Protein AF-A0A938UWG5-F1 (afdb_monomer_lite)

Radius of gyration: 20.09 Å; chains: 1; bounding box: 61×30×37 Å

Structure (mmCIF, N/CA/C/O backbone):
data_AF-A0A938UWG5-F1
#
_entry.id   AF-A0A938UWG5-F1
#
loop_
_atom_site.group_PDB
_atom_site.id
_atom_site.type_symbol
_atom_site.label_atom_id
_atom_site.label_alt_id
_atom_site.label_comp_id
_atom_site.label_asym_id
_atom_site.label_entity_id
_atom_site.label_seq_id
_atom_site.pdbx_PDB_ins_code
_atom_site.Cartn_x
_atom_site.Cartn_y
_atom_site.Cartn_z
_atom_site.occupancy
_atom_site.B_iso_or_equiv
_atom_site.auth_seq_id
_atom_site.auth_comp_id
_atom_site.auth_asym_id
_atom_site.auth_atom_id
_atom_site.pdbx_PDB_model_num
ATOM 1 N N . MET A 1 1 ? -47.293 -21.625 7.438 1.00 42.38 1 MET A N 1
ATOM 2 C CA . MET A 1 1 ? -46.840 -20.369 8.076 1.00 42.38 1 MET A CA 1
ATOM 3 C C . MET A 1 1 ? -45.328 -20.437 8.201 1.00 42.38 1 MET A C 1
ATOM 5 O O . MET A 1 1 ? -44.842 -21.394 8.787 1.00 42.38 1 MET A O 1
ATOM 9 N N . ALA A 1 2 ? -44.587 -19.516 7.584 1.00 54.34 2 ALA A N 1
ATOM 10 C CA . ALA A 1 2 ? -43.132 -19.482 7.714 1.00 54.34 2 ALA A CA 1
ATOM 11 C C . ALA A 1 2 ? -42.767 -18.806 9.043 1.00 54.34 2 ALA A C 1
ATOM 13 O O . ALA A 1 2 ? -43.203 -17.686 9.301 1.00 54.34 2 ALA A O 1
ATOM 14 N N . ILE A 1 3 ? -42.012 -19.506 9.890 1.00 61.62 3 ILE A N 1
ATOM 15 C CA . ILE A 1 3 ? -41.499 -18.968 11.152 1.00 61.62 3 ILE A CA 1
ATOM 16 C C . ILE A 1 3 ? -40.504 -17.860 10.802 1.00 61.62 3 ILE A C 1
ATOM 18 O O . ILE A 1 3 ? -39.546 -18.086 10.062 1.00 61.62 3 ILE A O 1
ATOM 22 N N . TYR A 1 4 ? -40.754 -16.651 11.301 1.00 73.38 4 TYR A N 1
ATOM 23 C CA . TYR A 1 4 ? -39.821 -15.541 11.163 1.00 73.38 4 TYR A CA 1
ATOM 24 C C . TYR A 1 4 ? -38.554 -15.870 11.955 1.00 73.38 4 TYR A C 1
ATOM 26 O O . TYR A 1 4 ? -38.574 -15.922 13.182 1.00 73.38 4 TYR A O 1
ATOM 34 N N . GLN A 1 5 ? -37.458 -16.128 11.245 1.00 71.44 5 GLN A N 1
ATOM 35 C CA . GLN A 1 5 ? -36.146 -16.297 11.850 1.00 71.44 5 GLN A CA 1
ATOM 36 C C . GLN A 1 5 ? -35.467 -14.928 11.881 1.00 71.44 5 GLN A C 1
ATOM 38 O O . GLN A 1 5 ? -35.183 -14.333 10.835 1.00 71.44 5 GLN A O 1
ATOM 43 N N . GLU A 1 6 ? -35.256 -14.404 13.085 1.00 69.56 6 GLU A N 1
ATOM 44 C CA . GLU A 1 6 ? -34.633 -13.103 13.284 1.00 69.56 6 GLU A CA 1
ATOM 45 C C . GLU A 1 6 ? -33.224 -13.091 12.672 1.00 69.56 6 GLU A C 1
ATOM 47 O O . GLU A 1 6 ? -32.370 -13.922 12.985 1.00 69.56 6 GLU A O 1
ATOM 52 N N . ARG A 1 7 ? -32.981 -12.156 11.746 1.00 69.56 7 ARG A N 1
ATOM 53 C CA . ARG A 1 7 ? -31.713 -12.041 11.011 1.00 69.56 7 ARG A CA 1
ATOM 54 C C . ARG A 1 7 ? -30.667 -11.321 11.865 1.00 69.56 7 ARG A C 1
ATOM 56 O O . ARG A 1 7 ? -30.245 -10.218 11.531 1.00 69.56 7 ARG A O 1
ATOM 63 N N . THR A 1 8 ? -30.239 -11.954 12.953 1.00 63.84 8 THR A N 1
ATOM 64 C CA . THR A 1 8 ? -29.269 -11.428 13.935 1.00 63.84 8 THR A CA 1
ATOM 65 C C . THR A 1 8 ? -27.956 -10.942 13.313 1.00 63.84 8 THR A C 1
ATOM 67 O O . THR A 1 8 ? -27.404 -9.945 13.770 1.00 63.84 8 THR A O 1
ATOM 70 N N . TYR A 1 9 ? -27.498 -11.547 12.210 1.00 64.25 9 TYR A N 1
ATOM 71 C CA . TYR A 1 9 ? -26.310 -11.085 11.475 1.00 64.25 9 TYR A CA 1
ATOM 72 C C . TYR A 1 9 ? -26.439 -9.649 10.929 1.00 64.25 9 TYR A C 1
ATOM 74 O O . TYR A 1 9 ? -25.430 -8.973 10.750 1.00 64.25 9 TYR A O 1
ATOM 82 N N . ARG A 1 10 ? -27.664 -9.160 10.680 1.00 58.62 10 ARG A N 1
ATOM 83 C CA . ARG A 1 10 ? -27.915 -7.775 10.237 1.00 58.62 10 ARG A CA 1
ATOM 84 C C . ARG A 1 10 ? -27.826 -6.775 11.383 1.00 58.62 10 ARG A C 1
ATOM 86 O O . ARG A 1 10 ? -27.411 -5.648 11.155 1.00 58.62 10 ARG A O 1
ATOM 93 N N . ASN A 1 11 ? -28.151 -7.209 12.600 1.00 56.53 11 ASN A N 1
ATOM 94 C CA . ASN A 1 11 ? -28.017 -6.406 13.817 1.00 56.53 11 ASN A CA 1
ATOM 95 C C . ASN A 1 11 ? -26.572 -6.412 14.358 1.00 56.53 11 ASN A C 1
ATOM 97 O O . ASN A 1 11 ? -26.223 -5.584 15.193 1.00 56.53 11 ASN A O 1
ATOM 101 N N . ALA A 1 12 ? -25.724 -7.331 13.878 1.00 57.41 12 ALA A N 1
ATOM 102 C CA . ALA A 1 12 ? -24.305 -7.407 14.227 1.00 57.41 12 ALA A CA 1
ATOM 103 C C . ALA A 1 12 ? -23.426 -6.406 13.456 1.00 57.41 12 ALA A C 1
ATOM 105 O O . ALA A 1 12 ? -22.279 -6.184 13.842 1.00 57.41 12 ALA A O 1
ATOM 106 N N . VAL A 1 13 ? -23.944 -5.780 12.392 1.00 54.00 13 VAL A N 1
ATOM 107 C CA . VAL A 1 13 ? -23.248 -4.693 11.693 1.00 54.00 13 VAL A CA 1
ATOM 108 C C . VAL A 1 13 ? -23.430 -3.411 12.505 1.00 54.00 13 VAL A C 1
ATOM 110 O O . VAL A 1 13 ? -24.179 -2.510 12.141 1.00 54.00 13 VAL A O 1
ATOM 113 N N . ARG A 1 14 ? -22.754 -3.343 13.653 1.00 56.09 14 ARG A N 1
ATOM 114 C CA . ARG A 1 14 ? -22.482 -2.074 14.323 1.00 56.09 14 ARG A CA 1
ATOM 115 C C . ARG A 1 14 ? -21.533 -1.308 13.409 1.00 56.09 14 ARG A C 1
ATOM 117 O O . ARG A 1 14 ? -20.376 -1.665 13.279 1.00 56.09 14 ARG A O 1
ATOM 124 N N . THR A 1 15 ? -22.034 -0.304 12.703 1.00 56.97 15 THR A N 1
ATOM 125 C CA . THR A 1 15 ? -21.198 0.602 11.897 1.00 56.97 15 THR A CA 1
ATOM 126 C C . THR A 1 15 ? -20.489 1.662 12.738 1.00 56.97 15 THR A C 1
ATOM 128 O O . THR A 1 15 ? -19.655 2.397 12.207 1.00 56.97 15 THR A O 1
ATOM 131 N N . ASP A 1 16 ? -20.829 1.734 14.027 1.00 62.19 16 ASP A N 1
ATOM 132 C CA . ASP A 1 16 ? -20.457 2.820 14.935 1.00 62.19 16 ASP A CA 1
ATOM 133 C C . ASP A 1 16 ? -19.160 2.547 15.716 1.00 62.19 16 ASP A C 1
ATOM 135 O O . ASP A 1 16 ? -18.687 3.422 16.434 1.00 62.19 16 ASP A O 1
ATOM 139 N N . ASP A 1 17 ? -18.562 1.356 15.590 1.00 78.38 17 ASP A N 1
ATOM 140 C CA . ASP A 1 17 ? -17.319 0.973 16.281 1.00 78.38 17 ASP A CA 1
ATOM 141 C C . ASP A 1 17 ? -16.068 1.019 15.381 1.00 78.38 17 ASP A C 1
ATOM 143 O O . ASP A 1 17 ? -14.976 0.646 15.815 1.00 78.38 17 ASP A O 1
ATOM 147 N N . LEU A 1 18 ? -16.201 1.488 14.133 1.00 88.56 18 LEU A N 1
ATOM 148 C CA . LEU A 1 18 ? -15.086 1.599 13.192 1.00 88.56 18 LEU A CA 1
ATOM 149 C C . LEU A 1 18 ? -14.612 3.046 13.041 1.00 88.56 18 LEU A C 1
ATOM 151 O O . LEU A 1 18 ? -15.343 3.919 12.571 1.00 88.56 18 LEU A O 1
ATOM 155 N N . VAL A 1 19 ? -13.337 3.269 13.341 1.00 91.44 19 VAL A N 1
ATOM 156 C CA . VAL A 1 19 ? -12.619 4.508 13.050 1.00 91.44 19 VAL A CA 1
ATOM 157 C C . VAL A 1 19 ? -12.381 4.597 11.546 1.00 91.44 19 VAL A C 1
ATOM 159 O O . VAL A 1 19 ? -11.838 3.674 10.936 1.00 91.44 19 VAL A O 1
ATOM 162 N N . GLN A 1 20 ? -12.790 5.716 10.948 1.00 94.44 20 GLN A N 1
ATOM 163 C CA . GLN A 1 20 ? -12.553 6.025 9.542 1.00 94.44 20 GLN A CA 1
ATOM 164 C C . GLN A 1 20 ? -11.351 6.960 9.399 1.00 94.44 20 GLN A C 1
ATOM 166 O O . GLN A 1 20 ? -11.304 8.007 10.040 1.00 94.44 20 GLN A O 1
ATOM 171 N N . PHE A 1 21 ? -10.425 6.628 8.505 1.00 96.25 21 PHE A N 1
ATOM 172 C CA . PHE A 1 21 ? -9.277 7.472 8.175 1.00 96.25 21 PHE A CA 1
ATOM 173 C C . PHE A 1 21 ? -8.877 7.308 6.704 1.00 96.25 21 PHE A C 1
ATOM 175 O O . PHE A 1 21 ? -9.306 6.373 6.022 1.00 96.25 21 PHE A O 1
ATOM 182 N N . LYS A 1 22 ? -8.072 8.249 6.202 1.00 97.75 22 LYS A N 1
ATOM 183 C CA . LYS A 1 22 ? -7.537 8.235 4.836 1.00 97.75 22 LYS A CA 1
ATOM 184 C C . LYS A 1 22 ? -6.019 8.137 4.851 1.00 97.75 22 LYS A C 1
ATOM 186 O O . LYS A 1 22 ? -5.372 8.762 5.688 1.00 97.75 22 LYS A O 1
ATOM 191 N N . VAL A 1 23 ? -5.460 7.403 3.895 1.00 98.19 23 VAL A N 1
ATOM 192 C CA . VAL A 1 23 ? -4.019 7.353 3.629 1.00 98.19 23 VAL A CA 1
ATOM 193 C C . VAL A 1 23 ? -3.803 7.669 2.160 1.00 98.19 23 VAL A C 1
ATOM 195 O O .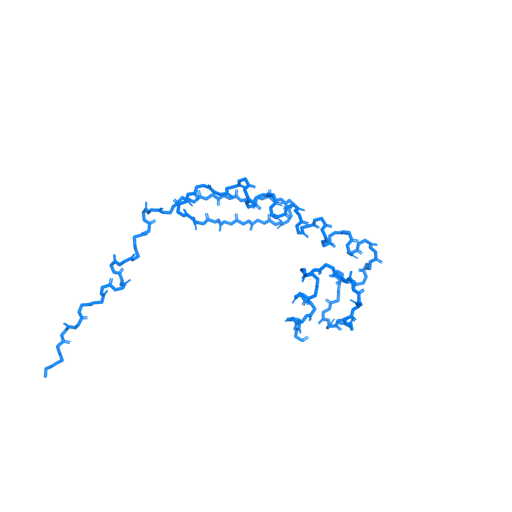 VAL A 1 23 ? -4.201 6.894 1.297 1.00 98.19 23 VAL A O 1
ATOM 198 N N . ILE A 1 24 ? -3.174 8.814 1.897 1.00 97.81 24 ILE A N 1
ATOM 199 C CA . ILE A 1 24 ? -2.897 9.301 0.545 1.00 97.81 24 ILE A CA 1
ATOM 200 C C . ILE A 1 24 ? -1.385 9.425 0.382 1.00 97.81 24 ILE A C 1
ATOM 202 O O . ILE A 1 24 ? -0.742 10.193 1.100 1.00 97.81 24 ILE A O 1
ATOM 206 N N . ILE A 1 25 ? -0.815 8.656 -0.546 1.00 97.94 25 ILE A N 1
ATOM 207 C CA . ILE A 1 25 ? 0.607 8.686 -0.905 1.00 97.94 25 ILE A CA 1
ATOM 208 C C . ILE A 1 25 ? 0.716 8.645 -2.428 1.00 97.94 25 ILE A C 1
ATOM 210 O O . ILE A 1 25 ? 0.484 7.603 -3.045 1.00 97.94 25 ILE A O 1
ATOM 214 N N . LYS A 1 26 ? 1.101 9.782 -3.021 1.00 96.12 26 LYS A N 1
ATOM 215 C CA . LYS A 1 26 ? 1.075 10.005 -4.474 1.00 96.12 26 LYS A CA 1
ATOM 216 C C . LYS A 1 26 ? -0.305 9.621 -5.042 1.00 96.12 26 LYS A C 1
ATOM 218 O O . LYS A 1 26 ? -1.304 10.170 -4.595 1.00 96.12 26 LYS A O 1
ATOM 223 N N . GLU A 1 27 ? -0.366 8.671 -5.972 1.00 97.31 27 GLU A N 1
ATOM 224 C CA . GLU A 1 27 ? -1.601 8.200 -6.611 1.00 97.31 27 GLU A CA 1
ATOM 225 C C . GLU A 1 27 ? -2.373 7.174 -5.762 1.00 97.31 27 GLU A C 1
ATOM 227 O O . GLU A 1 27 ? -3.521 6.863 -6.067 1.00 97.31 27 GLU A O 1
ATOM 232 N N . THR A 1 28 ? -1.766 6.613 -4.709 1.00 96.00 28 THR A N 1
ATOM 233 C CA . THR A 1 28 ? -2.450 5.656 -3.829 1.00 96.00 28 THR A CA 1
ATOM 234 C C . THR A 1 28 ? -3.303 6.414 -2.817 1.00 96.00 28 THR A C 1
ATOM 236 O O . THR A 1 28 ? -2.765 6.982 -1.868 1.00 96.00 28 THR A O 1
ATOM 239 N N . ASP A 1 29 ? -4.622 6.391 -3.010 1.00 98.00 29 ASP A N 1
ATOM 240 C CA . ASP A 1 29 ? -5.626 6.992 -2.124 1.00 98.00 29 ASP A CA 1
ATOM 241 C C . ASP A 1 29 ? -6.506 5.889 -1.517 1.00 98.00 29 ASP A C 1
ATOM 243 O O . ASP A 1 29 ? -7.279 5.229 -2.214 1.00 98.00 29 ASP A O 1
ATOM 247 N N . LEU A 1 30 ? -6.342 5.649 -0.215 1.00 97.88 30 LEU A N 1
ATOM 248 C CA . LEU A 1 30 ? -7.084 4.637 0.530 1.00 97.88 30 LEU A CA 1
ATOM 249 C C . LEU A 1 30 ? -8.019 5.294 1.546 1.00 97.88 30 LEU A C 1
ATOM 251 O O . LEU A 1 30 ? -7.576 6.042 2.418 1.00 97.88 30 LEU A O 1
ATOM 255 N N . LEU A 1 31 ? -9.299 4.917 1.503 1.00 97.25 31 LEU A N 1
ATOM 256 C CA . LEU A 1 31 ? -10.269 5.151 2.573 1.00 97.25 31 LEU A CA 1
ATOM 257 C C . LEU A 1 31 ? -10.439 3.862 3.386 1.00 97.25 31 LEU A C 1
ATOM 259 O O . LEU A 1 31 ? -10.926 2.862 2.863 1.00 97.25 31 LEU A O 1
ATOM 263 N N . ILE A 1 32 ? -10.059 3.887 4.664 1.00 95.62 32 ILE A N 1
ATOM 264 C CA . ILE A 1 32 ? -10.041 2.702 5.530 1.00 95.62 32 ILE A CA 1
ATOM 265 C C . ILE A 1 32 ? -10.988 2.909 6.714 1.00 95.62 32 ILE A C 1
ATOM 267 O O . ILE A 1 32 ? -11.041 3.986 7.308 1.00 95.62 32 ILE A O 1
ATOM 271 N N . ARG A 1 33 ? -11.736 1.855 7.061 1.00 94.00 33 ARG A N 1
ATOM 272 C CA . ARG A 1 33 ? -12.546 1.764 8.283 1.00 94.00 33 ARG A CA 1
ATOM 273 C C . ARG A 1 33 ? -12.083 0.550 9.083 1.00 94.00 33 ARG A C 1
ATOM 275 O O . ARG A 1 33 ? -12.136 -0.567 8.574 1.00 94.00 33 ARG A O 1
ATOM 282 N N . ALA A 1 34 ? -11.610 0.763 10.308 1.00 92.75 34 ALA A N 1
ATOM 283 C CA . ALA A 1 34 ? -11.053 -0.292 11.156 1.00 92.75 34 ALA A CA 1
ATOM 284 C C . ALA A 1 34 ? -11.431 -0.090 12.631 1.00 92.75 34 ALA A C 1
ATOM 286 O O . ALA A 1 34 ? -11.796 1.004 13.039 1.00 92.75 34 ALA A O 1
ATOM 287 N N . LYS A 1 35 ? -11.318 -1.140 13.455 1.00 92.19 35 LYS A N 1
ATOM 288 C CA . LYS A 1 35 ? -11.680 -1.096 14.891 1.00 92.19 35 LYS A CA 1
ATOM 289 C C . LYS A 1 35 ? -10.863 -0.098 15.724 1.00 92.19 35 LYS A C 1
ATOM 291 O O . LYS A 1 35 ? -11.243 0.234 16.839 1.00 92.19 35 LYS A O 1
ATOM 296 N N . ARG A 1 36 ? -9.710 0.331 15.214 1.00 93.75 36 ARG A N 1
ATOM 297 C CA . ARG A 1 36 ? -8.858 1.379 15.782 1.00 93.75 36 ARG A CA 1
ATOM 298 C C . ARG A 1 36 ? -8.211 2.161 14.647 1.00 93.75 36 ARG A C 1
ATOM 300 O O . ARG A 1 36 ? -8.202 1.686 13.510 1.00 93.75 36 ARG A O 1
ATOM 307 N N . ASP A 1 37 ? -7.646 3.318 14.964 1.00 95.31 37 ASP A N 1
ATOM 308 C CA . ASP A 1 37 ? -6.803 4.040 14.016 1.00 95.31 37 ASP A CA 1
ATOM 309 C C . ASP A 1 37 ? -5.560 3.193 13.682 1.00 95.31 37 ASP A C 1
ATOM 311 O O . ASP A 1 37 ? -4.847 2.733 14.580 1.00 95.31 37 ASP A O 1
ATOM 315 N N . LEU A 1 38 ? -5.373 2.933 12.386 1.00 97.69 38 LEU A N 1
ATOM 316 C CA . LEU A 1 38 ? -4.235 2.215 11.802 1.00 97.69 38 LEU A CA 1
ATOM 317 C C . LEU A 1 38 ? -3.554 3.065 10.720 1.00 97.69 38 LEU A C 1
ATOM 319 O O . LEU A 1 38 ? -2.927 2.534 9.803 1.00 97.69 38 LEU A O 1
ATOM 323 N N . SER A 1 39 ? -3.745 4.386 10.748 1.00 97.75 39 SER A N 1
ATOM 324 C CA . SER A 1 39 ? -3.249 5.297 9.715 1.00 97.75 39 SER A CA 1
ATOM 325 C C . SER A 1 39 ? -1.730 5.240 9.560 1.00 97.75 39 SER A C 1
ATOM 327 O O . SER A 1 39 ? -1.237 5.301 8.433 1.00 97.75 39 SER A O 1
ATOM 329 N N . VAL A 1 40 ? -0.989 5.057 10.658 1.00 98.19 40 VAL A N 1
ATOM 330 C CA . VAL A 1 40 ? 0.473 4.906 10.641 1.00 98.19 40 VAL A CA 1
ATOM 331 C C . VAL A 1 40 ? 0.867 3.588 9.980 1.00 98.19 40 VAL A C 1
ATOM 333 O O . VAL A 1 40 ? 1.611 3.605 9.001 1.00 98.19 40 VAL A O 1
ATOM 336 N N . GLU A 1 41 ? 0.309 2.463 10.432 1.00 98.50 41 GLU A N 1
ATOM 337 C CA . GLU A 1 41 ? 0.607 1.139 9.878 1.00 98.50 41 GLU A CA 1
ATOM 338 C C . GLU A 1 41 ? 0.234 1.052 8.389 1.00 98.50 41 GLU A C 1
ATOM 340 O O . GLU A 1 41 ? 0.984 0.519 7.566 1.00 98.50 41 GLU A O 1
ATOM 345 N N . ALA A 1 42 ? -0.914 1.621 8.014 1.00 98.25 42 ALA A N 1
ATOM 346 C CA . ALA A 1 42 ? -1.358 1.687 6.629 1.00 98.25 42 ALA A CA 1
ATOM 347 C C . ALA A 1 42 ? -0.419 2.556 5.778 1.00 98.25 42 ALA A C 1
ATOM 349 O O . ALA A 1 42 ? -0.043 2.149 4.679 1.00 98.25 42 ALA A O 1
ATOM 350 N N . LYS A 1 43 ? 0.021 3.715 6.284 1.00 98.50 43 LYS A N 1
ATOM 351 C CA . LYS A 1 43 ? 0.988 4.578 5.591 1.00 98.50 43 LYS A CA 1
ATOM 352 C C . LYS A 1 43 ? 2.329 3.879 5.376 1.00 98.50 43 LYS A C 1
ATOM 354 O O . LYS A 1 43 ? 2.863 3.930 4.269 1.00 98.50 43 LYS A O 1
ATOM 359 N N . GLU A 1 44 ? 2.863 3.215 6.397 1.00 98.50 44 GLU A N 1
ATOM 360 C CA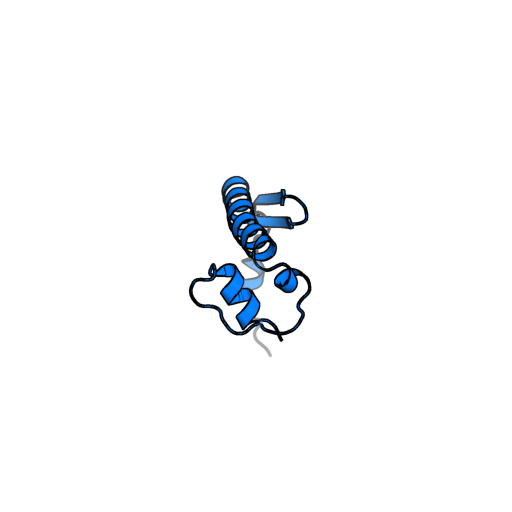 . GLU A 1 44 ? 4.112 2.450 6.297 1.00 98.50 44 GLU A CA 1
ATOM 361 C C . GLU A 1 44 ? 3.997 1.309 5.283 1.00 98.50 44 GLU A C 1
ATOM 363 O O . GLU A 1 44 ? 4.894 1.107 4.462 1.00 98.50 44 GLU A O 1
ATOM 368 N N . SER A 1 45 ? 2.863 0.603 5.284 1.00 98.19 45 SER A N 1
ATOM 369 C CA . SER A 1 45 ? 2.584 -0.460 4.321 1.00 98.19 45 SER A CA 1
ATOM 370 C C . SER A 1 45 ? 2.538 0.064 2.883 1.00 98.19 45 SER A C 1
ATOM 372 O O . SER A 1 45 ? 3.206 -0.491 2.007 1.00 98.19 45 SER A O 1
ATOM 374 N N . VAL A 1 46 ? 1.822 1.170 2.647 1.00 98.25 46 VAL A N 1
ATOM 375 C CA . VAL A 1 46 ? 1.752 1.815 1.328 1.00 98.25 46 VAL A CA 1
ATOM 376 C C . VAL A 1 46 ? 3.144 2.232 0.864 1.00 98.25 46 VAL A C 1
ATOM 378 O O . VAL A 1 46 ? 3.533 1.895 -0.250 1.00 98.25 46 VAL A O 1
ATOM 381 N N . LEU A 1 47 ? 3.930 2.902 1.711 1.00 98.44 47 LEU A N 1
ATOM 382 C CA . LEU A 1 47 ? 5.294 3.310 1.365 1.00 98.44 47 LEU A CA 1
ATOM 383 C C . LEU A 1 47 ? 6.185 2.110 1.017 1.00 98.44 47 LEU A C 1
ATOM 385 O O . LEU A 1 47 ? 6.884 2.147 0.005 1.00 98.44 47 LEU A O 1
ATOM 389 N N . LYS A 1 48 ? 6.128 1.032 1.810 1.00 97.88 48 LYS A N 1
ATOM 390 C CA . LYS A 1 48 ? 6.899 -0.198 1.577 1.00 97.88 48 LYS A CA 1
ATOM 391 C C . LYS A 1 48 ? 6.586 -0.813 0.215 1.00 97.88 48 LYS A C 1
ATOM 393 O O . LYS A 1 48 ? 7.500 -1.095 -0.557 1.00 97.88 48 LYS A O 1
ATOM 398 N N . TYR A 1 49 ? 5.309 -1.043 -0.076 1.00 97.56 49 TYR A N 1
ATOM 399 C CA . TYR A 1 49 ? 4.912 -1.719 -1.310 1.00 97.56 49 TYR A CA 1
ATOM 400 C C . TYR A 1 49 ? 5.072 -0.831 -2.541 1.00 97.56 49 TYR A C 1
ATOM 402 O O . TYR A 1 49 ? 5.508 -1.316 -3.583 1.00 97.56 49 TYR A O 1
ATOM 410 N N . ARG A 1 50 ? 4.819 0.477 -2.415 1.00 97.06 50 ARG A N 1
ATOM 411 C CA . ARG A 1 50 ? 5.122 1.433 -3.484 1.00 97.06 50 ARG A CA 1
ATOM 412 C C . ARG A 1 50 ? 6.606 1.476 -3.807 1.00 97.06 50 ARG A C 1
ATOM 414 O O . ARG A 1 50 ? 6.943 1.479 -4.979 1.00 97.06 50 ARG A O 1
ATOM 421 N N . ASN A 1 51 ? 7.485 1.467 -2.805 1.00 97.12 51 ASN A N 1
ATOM 422 C CA . ASN A 1 51 ? 8.925 1.421 -3.049 1.00 97.12 51 ASN A CA 1
ATOM 423 C C . ASN A 1 51 ? 9.312 0.166 -3.850 1.00 97.12 51 ASN A C 1
ATOM 425 O O . ASN A 1 51 ? 9.974 0.287 -4.873 1.00 97.12 51 ASN A O 1
ATOM 429 N N . GLN A 1 52 ? 8.813 -1.013 -3.460 1.00 95.25 52 GLN A N 1
ATOM 430 C CA . GLN A 1 52 ? 9.059 -2.257 -4.202 1.00 95.25 52 GLN A CA 1
ATOM 431 C C . GLN A 1 52 ? 8.577 -2.179 -5.659 1.00 95.25 52 GLN A C 1
ATOM 433 O O . GLN A 1 52 ? 9.298 -2.600 -6.562 1.00 95.25 52 GLN A O 1
ATOM 438 N N . LEU A 1 53 ? 7.385 -1.617 -5.887 1.00 94.06 53 LEU A N 1
ATOM 439 C CA . LEU A 1 53 ? 6.819 -1.419 -7.224 1.00 94.06 53 LEU A CA 1
ATOM 440 C C . LEU A 1 53 ? 7.635 -0.429 -8.057 1.00 94.06 53 LEU A C 1
ATOM 442 O O . LEU A 1 53 ? 8.035 -0.750 -9.171 1.00 94.06 53 LEU A O 1
ATOM 446 N N . GLU A 1 54 ? 7.913 0.755 -7.514 1.00 95.25 54 GLU A N 1
ATOM 447 C CA . GLU A 1 54 ? 8.656 1.815 -8.197 1.00 95.25 54 GLU A CA 1
ATOM 448 C C . GLU A 1 54 ? 10.087 1.359 -8.528 1.00 95.25 54 GLU A C 1
ATOM 450 O O . GLU A 1 54 ? 10.558 1.585 -9.642 1.00 95.25 54 GLU A O 1
ATOM 455 N N . THR A 1 55 ? 10.759 0.645 -7.618 1.00 95.00 55 THR A N 1
ATOM 456 C CA . THR A 1 55 ? 12.077 0.046 -7.879 1.00 95.00 55 THR A CA 1
ATOM 457 C C . THR A 1 55 ? 12.011 -1.006 -8.983 1.00 95.00 55 THR A C 1
ATOM 459 O O . THR A 1 55 ? 12.849 -0.994 -9.885 1.00 95.00 55 THR A O 1
ATOM 462 N N . TYR A 1 56 ? 11.014 -1.895 -8.960 1.00 92.25 56 TYR A N 1
ATOM 463 C CA . TYR A 1 56 ? 10.883 -2.923 -9.990 1.00 92.25 56 TYR A CA 1
ATOM 464 C C . TYR A 1 56 ? 10.568 -2.328 -11.369 1.00 92.25 56 TYR A C 1
ATOM 466 O O . TYR A 1 56 ? 11.173 -2.745 -12.355 1.00 92.25 56 TYR A O 1
ATOM 474 N N . ILE A 1 57 ? 9.689 -1.322 -11.435 1.00 92.12 57 ILE A N 1
ATOM 475 C CA . ILE A 1 57 ? 9.371 -0.575 -12.663 1.00 92.12 57 ILE A CA 1
ATOM 476 C C . ILE A 1 57 ? 10.609 0.153 -13.191 1.00 92.12 57 ILE A C 1
ATOM 478 O O . ILE A 1 57 ? 10.869 0.110 -14.388 1.00 92.12 57 ILE A O 1
ATOM 482 N N . ALA A 1 58 ? 11.412 0.777 -12.323 1.00 93.50 58 ALA A N 1
ATOM 483 C CA . ALA A 1 58 ? 12.640 1.448 -12.746 1.00 93.50 58 ALA A CA 1
ATOM 484 C C . ALA A 1 58 ? 13.640 0.476 -13.401 1.00 93.50 58 ALA A C 1
ATOM 486 O O . ALA A 1 58 ? 14.292 0.830 -14.382 1.00 93.50 58 ALA A O 1
ATOM 487 N N . MET A 1 59 ? 13.736 -0.755 -12.887 1.00 91.38 59 MET A N 1
ATOM 488 C CA . MET A 1 59 ? 14.571 -1.814 -13.468 1.00 91.38 59 MET A CA 1
ATOM 489 C C . MET A 1 59 ? 13.938 -2.462 -14.707 1.00 91.38 59 MET A C 1
ATOM 491 O O . MET A 1 59 ? 14.653 -2.928 -15.590 1.00 91.38 59 MET A O 1
ATOM 495 N N . ASN A 1 60 ? 12.605 -2.484 -14.785 1.00 89.56 60 ASN A N 1
ATOM 496 C CA . ASN A 1 60 ? 11.835 -3.126 -15.846 1.00 89.56 60 ASN A CA 1
ATOM 497 C C . ASN A 1 60 ? 10.744 -2.175 -1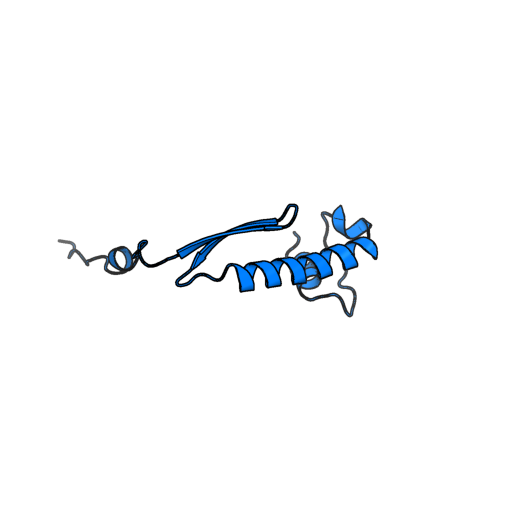6.373 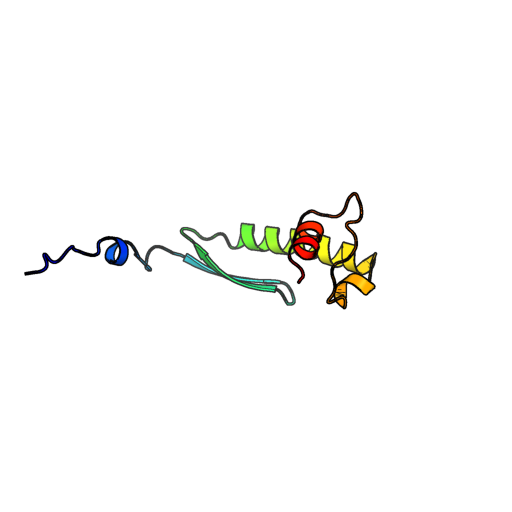1.00 89.56 60 ASN A C 1
ATOM 499 O O . ASN A 1 60 ? 9.561 -2.419 -16.131 1.00 89.56 60 ASN A O 1
ATOM 503 N N . PRO A 1 61 ? 11.084 -1.114 -17.131 1.00 89.25 61 PRO A N 1
ATOM 504 C CA . PRO A 1 61 ? 10.111 -0.081 -17.519 1.00 89.25 61 PRO A CA 1
ATOM 505 C C . PRO A 1 61 ? 8.919 -0.608 -18.326 1.00 89.25 61 PRO A C 1
ATOM 507 O O . PRO A 1 61 ? 7.835 -0.032 -18.307 1.00 89.25 61 PRO A O 1
ATOM 510 N N . ALA A 1 62 ? 9.093 -1.737 -19.020 1.00 87.81 62 ALA A N 1
ATOM 511 C CA . ALA A 1 62 ? 8.007 -2.398 -19.732 1.00 87.81 62 ALA A CA 1
ATOM 512 C C . ALA A 1 62 ? 6.908 -2.936 -18.794 1.00 87.81 62 ALA A C 1
ATOM 514 O O . ALA A 1 62 ? 5.784 -3.110 -19.252 1.00 87.81 62 ALA A O 1
ATOM 515 N N . PHE A 1 63 ? 7.206 -3.192 -17.514 1.00 88.56 63 PHE A N 1
ATOM 516 C CA . PHE A 1 63 ? 6.244 -3.691 -16.527 1.00 88.56 63 PHE A CA 1
ATOM 517 C C . PHE A 1 63 ? 5.057 -2.739 -16.349 1.00 88.56 63 PHE A C 1
ATOM 519 O O . PHE A 1 63 ? 3.918 -3.185 -16.335 1.00 88.56 63 PHE A O 1
ATOM 526 N N . GLU A 1 64 ? 5.311 -1.429 -16.291 1.00 87.44 64 GLU A N 1
ATOM 527 C CA . GLU A 1 64 ? 4.287 -0.404 -16.038 1.00 87.44 64 GLU A CA 1
ATOM 528 C C . GLU A 1 64 ? 3.160 -0.404 -17.081 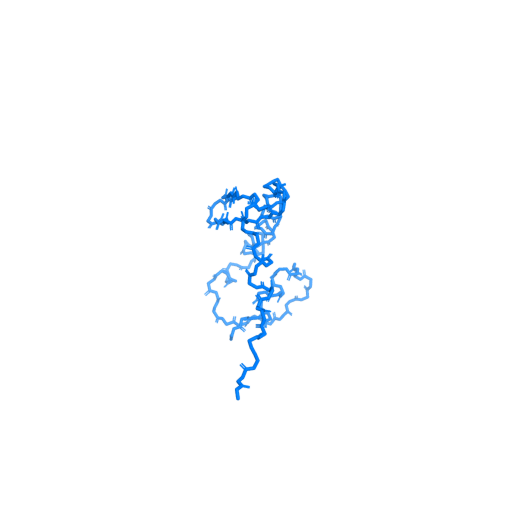1.00 87.44 64 GLU A C 1
ATOM 530 O O . GLU A 1 64 ? 2.002 -0.156 -16.759 1.00 87.44 64 GLU A O 1
ATOM 535 N N . LYS A 1 65 ? 3.499 -0.672 -18.346 1.00 84.94 65 LYS A N 1
ATOM 536 C CA . LYS A 1 65 ? 2.573 -0.553 -19.484 1.00 84.94 65 LYS A CA 1
ATOM 537 C C . LYS A 1 65 ? 2.068 -1.900 -19.991 1.00 84.94 65 LYS A C 1
ATOM 539 O O . LYS A 1 65 ? 1.329 -1.943 -20.975 1.00 84.94 65 LYS A O 1
ATOM 544 N N . ARG A 1 66 ? 2.504 -3.004 -19.382 1.00 82.12 66 ARG A N 1
ATOM 545 C CA . ARG A 1 66 ? 2.134 -4.349 -19.822 1.00 82.12 66 ARG A CA 1
ATOM 546 C C . ARG A 1 66 ? 0.743 -4.709 -19.314 1.00 82.12 66 ARG A C 1
ATOM 548 O O . ARG A 1 66 ? 0.435 -4.559 -18.141 1.00 82.12 66 ARG A O 1
ATOM 555 N N . LEU A 1 67 ? -0.065 -5.228 -20.232 1.00 74.38 67 LEU A N 1
ATOM 556 C CA . LEU A 1 67 ? -1.416 -5.744 -19.985 1.00 74.38 67 LEU A CA 1
ATOM 557 C C . LEU A 1 67 ? -1.492 -7.266 -20.179 1.00 74.38 67 LEU A C 1
ATOM 559 O O . LEU A 1 67 ? -2.577 -7.815 -20.306 1.00 74.38 67 LEU A O 1
ATOM 563 N N . ILE A 1 68 ? -0.335 -7.921 -20.295 1.00 67.94 68 ILE A N 1
ATOM 564 C CA . ILE A 1 68 ? -0.199 -9.358 -20.536 1.00 67.94 68 ILE A CA 1
ATOM 565 C C . ILE A 1 68 ? 0.752 -9.897 -19.463 1.00 67.94 68 ILE A C 1
ATOM 567 O O . ILE A 1 68 ? 1.769 -9.230 -19.206 1.00 67.94 68 ILE A O 1
ATOM 571 N N . PRO A 1 69 ? 0.462 -11.071 -18.871 1.00 68.69 69 PRO A N 1
ATOM 572 C CA . PRO A 1 69 ? 1.332 -11.709 -17.897 1.00 68.69 69 PRO A CA 1
ATOM 573 C C . PRO A 1 69 ? 2.774 -11.787 -18.400 1.00 68.69 69 PRO A C 1
ATOM 575 O O . PRO A 1 69 ? 3.046 -12.043 -19.576 1.00 68.69 69 PRO A O 1
ATOM 578 N N . ILE A 1 70 ? 3.712 -11.525 -17.500 1.00 73.94 70 ILE A N 1
ATOM 579 C CA . ILE A 1 70 ? 5.142 -11.684 -17.760 1.00 73.94 70 ILE A CA 1
ATOM 580 C C . ILE A 1 70 ? 5.522 -13.070 -17.251 1.00 73.94 70 ILE A C 1
ATOM 582 O O . ILE A 1 70 ? 4.974 -13.516 -16.246 1.00 73.94 70 ILE A O 1
ATOM 586 N N . GLU A 1 71 ? 6.445 -13.751 -17.927 1.00 73.31 71 GLU A N 1
ATOM 587 C CA . GLU A 1 71 ? 7.033 -14.967 -17.362 1.00 73.31 71 GLU A CA 1
ATOM 588 C C . GLU A 1 71 ? 7.609 -14.659 -15.977 1.00 73.31 71 GLU A C 1
ATOM 590 O O . GLU A 1 71 ? 8.311 -13.661 -15.790 1.00 73.31 71 GLU A O 1
ATOM 595 N N . GLU A 1 72 ? 7.276 -15.496 -14.997 1.00 67.00 72 GLU A N 1
ATOM 596 C CA . GLU A 1 72 ? 7.733 -15.314 -13.625 1.00 67.00 72 GLU A CA 1
ATOM 597 C C . GLU A 1 72 ? 9.265 -15.275 -13.590 1.00 67.00 72 GLU A C 1
ATOM 599 O O . GLU A 1 72 ? 9.951 -16.266 -13.851 1.00 67.00 72 GLU A O 1
ATOM 604 N N . ALA A 1 73 ? 9.818 -14.101 -13.281 1.00 68.75 73 ALA A N 1
ATOM 605 C CA . ALA A 1 73 ? 11.246 -13.953 -13.076 1.00 68.75 73 ALA A CA 1
ATOM 606 C C . ALA A 1 73 ? 11.598 -14.428 -11.655 1.00 68.75 73 ALA A C 1
ATOM 608 O O . ALA A 1 73 ? 10.936 -14.030 -10.690 1.00 68.75 73 ALA A O 1
ATOM 609 N N . PRO A 1 74 ? 12.649 -15.242 -11.475 1.00 70.88 74 PRO A N 1
ATOM 610 C CA . PRO A 1 74 ? 13.064 -15.656 -10.144 1.00 70.88 74 PRO A CA 1
ATOM 611 C C . PRO A 1 74 ? 13.524 -14.434 -9.326 1.00 70.88 74 PRO A C 1
ATOM 613 O O . PRO A 1 74 ? 14.213 -13.560 -9.847 1.00 70.88 74 PRO A O 1
ATOM 616 N N . HIS A 1 75 ? 13.201 -14.411 -8.028 1.00 81.06 75 HIS A N 1
ATOM 617 C CA . HIS A 1 75 ? 13.578 -13.362 -7.057 1.00 81.06 75 HIS A CA 1
ATOM 618 C C . HIS A 1 75 ? 12.858 -12.005 -7.193 1.00 81.06 75 HIS A C 1
ATOM 620 O O . HIS A 1 75 ? 13.398 -10.975 -6.783 1.00 81.06 75 HIS A O 1
ATOM 626 N N . VAL A 1 76 ? 11.631 -11.971 -7.716 1.00 87.62 76 VAL A N 1
ATOM 627 C CA . VAL A 1 76 ? 10.809 -10.750 -7.674 1.00 87.62 76 VAL A CA 1
ATOM 628 C C . VAL A 1 76 ? 10.186 -10.515 -6.289 1.00 87.62 76 VAL A C 1
ATOM 630 O O . VAL A 1 76 ? 9.923 -11.469 -5.554 1.00 87.62 76 VAL A O 1
ATOM 633 N N . PRO A 1 77 ? 9.919 -9.253 -5.895 1.00 91.25 77 PRO A N 1
ATOM 634 C CA . PRO A 1 77 ? 9.135 -8.975 -4.698 1.00 91.25 77 PRO A CA 1
ATOM 635 C C . PRO A 1 77 ? 7.754 -9.629 -4.786 1.00 91.25 77 PRO A C 1
ATOM 637 O O . PRO A 1 77 ? 7.099 -9.557 -5.822 1.00 91.25 77 PRO A O 1
ATOM 640 N N . LYS A 1 78 ? 7.267 -10.178 -3.670 1.00 91.62 78 LYS A N 1
ATOM 641 C CA . LYS A 1 78 ? 5.987 -10.903 -3.622 1.00 91.62 78 LYS A CA 1
ATOM 642 C C . LYS A 1 78 ? 4.797 -10.113 -4.188 1.00 91.62 78 LYS A C 1
ATOM 644 O O . LYS A 1 78 ? 3.915 -10.695 -4.796 1.00 91.62 78 LYS A O 1
ATOM 649 N N . ILE A 1 79 ? 4.758 -8.787 -4.022 1.00 92.38 79 ILE A N 1
ATOM 650 C CA . ILE A 1 79 ? 3.683 -7.967 -4.610 1.00 92.38 79 ILE A CA 1
ATOM 651 C C . ILE A 1 79 ? 3.681 -8.013 -6.148 1.00 92.38 79 ILE A C 1
ATOM 653 O O . ILE A 1 79 ? 2.614 -8.030 -6.748 1.00 92.38 79 ILE A O 1
ATOM 657 N N . ILE A 1 80 ? 4.857 -8.082 -6.777 1.00 90.88 80 ILE A N 1
ATOM 658 C CA . ILE A 1 80 ? 5.005 -8.200 -8.233 1.00 90.88 80 ILE A CA 1
ATOM 659 C C . ILE A 1 80 ? 4.554 -9.583 -8.698 1.00 90.88 80 ILE A C 1
ATOM 661 O O . ILE A 1 80 ? 3.791 -9.683 -9.652 1.00 90.88 80 ILE A O 1
ATOM 665 N N . GLU A 1 81 ? 4.983 -10.634 -7.996 1.00 89.38 81 GLU A N 1
ATOM 666 C CA . GLU A 1 81 ? 4.565 -12.021 -8.247 1.00 89.38 81 GLU A CA 1
ATOM 667 C C . GLU A 1 81 ? 3.035 -12.154 -8.212 1.00 89.38 81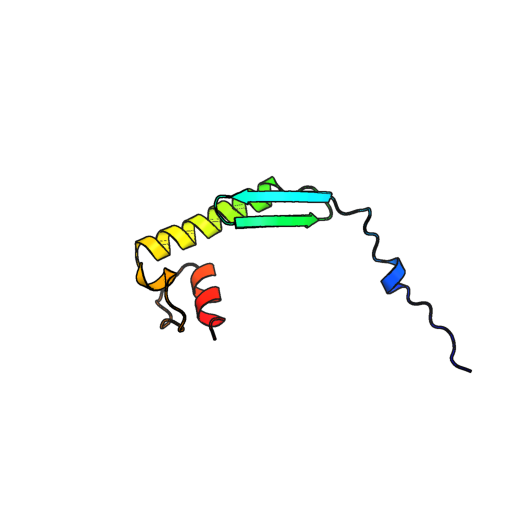 GLU A C 1
ATOM 669 O O . GLU A 1 81 ? 2.421 -12.665 -9.145 1.00 89.38 81 GLU A O 1
ATOM 674 N N . GLU A 1 82 ? 2.403 -11.605 -7.173 1.00 89.75 82 GLU A N 1
ATOM 675 C CA . GLU A 1 82 ? 0.947 -11.611 -7.012 1.00 89.75 82 GLU A CA 1
ATOM 676 C C . GLU A 1 82 ? 0.222 -10.844 -8.132 1.00 89.75 82 GLU A C 1
ATOM 678 O O . GLU A 1 82 ? -0.820 -11.294 -8.618 1.00 89.75 82 GLU A O 1
ATOM 683 N N . MET A 1 83 ? 0.779 -9.715 -8.585 1.00 89.25 83 MET A N 1
ATOM 684 C CA . MET A 1 83 ? 0.234 -8.955 -9.716 1.00 89.25 83 MET A CA 1
ATOM 685 C C . MET A 1 83 ? 0.348 -9.722 -11.038 1.00 89.25 83 MET A C 1
ATOM 687 O O . MET A 1 83 ? -0.605 -9.731 -11.810 1.00 89.25 83 MET A O 1
ATOM 691 N N . ILE A 1 84 ? 1.479 -10.389 -11.291 1.00 87.56 84 ILE A N 1
ATOM 692 C CA . ILE A 1 84 ? 1.682 -11.205 -12.497 1.00 87.56 84 ILE A CA 1
ATOM 693 C C . ILE A 1 84 ? 0.707 -12.385 -12.506 1.00 87.56 84 ILE A C 1
ATOM 695 O O . ILE A 1 84 ? 0.008 -12.593 -13.495 1.00 87.56 84 ILE A O 1
ATOM 699 N N . ARG A 1 85 ? 0.613 -13.117 -11.389 1.00 85.69 85 ARG A N 1
ATOM 700 C CA . ARG A 1 85 ? -0.218 -14.321 -11.256 1.00 85.69 85 ARG A CA 1
ATOM 701 C C . ARG A 1 85 ? -1.711 -14.064 -11.468 1.00 85.69 85 ARG A C 1
ATOM 703 O O . ARG A 1 85 ? -2.430 -14.957 -11.904 1.00 85.69 85 ARG A O 1
ATOM 710 N N . THR A 1 86 ? -2.189 -12.878 -11.098 1.00 83.56 86 THR A N 1
ATOM 711 C CA . THR A 1 86 ? -3.611 -12.505 -11.194 1.00 83.56 86 THR A CA 1
ATOM 712 C C . THR A 1 86 ? -3.940 -11.678 -12.435 1.00 83.56 86 THR A C 1
ATOM 714 O O . THR A 1 86 ? -5.108 -11.345 -12.644 1.00 83.56 86 THR A O 1
ATOM 717 N N . SER A 1 87 ? -2.935 -11.360 -13.259 1.00 78.25 87 SER A N 1
ATOM 718 C CA . SER A 1 87 ? -3.155 -10.700 -14.541 1.00 78.25 87 SER A CA 1
ATOM 719 C C . SER A 1 87 ? -3.909 -11.647 -15.491 1.00 78.25 87 SER A C 1
ATOM 721 O O . SER A 1 87 ? -3.547 -12.823 -15.566 1.00 78.25 87 SER A O 1
ATOM 723 N N . PRO A 1 88 ? -4.952 -11.159 -16.189 1.00 64.62 88 PRO A N 1
ATOM 724 C CA . PRO A 1 88 ? -5.760 -11.960 -17.108 1.00 64.62 88 PRO A CA 1
ATOM 725 C C . PRO A 1 88 ? -5.019 -12.366 -18.387 1.00 64.62 88 PRO A C 1
ATOM 727 O O . PRO A 1 88 ? -4.016 -11.701 -18.737 1.00 64.62 88 PRO A O 1
#

pLDDT: mean 84.74, std 14.37, range [42.38, 98.5]

Sequence (88 aa):
MAIYQERTYRNAVRTDDLVQFKVIIKETDLLIRAKRDLSVEAKESVLKYRNQLETYIAMNPAFEKRLIPIEEAPHVPKIIEEMIRTSP

Secondary structure (DSSP, 8-state):
-------HHHHT--STT-EEEEEEETTEEEEEEESS--HHHHHHHHHHHHHHHHHHHHH-THHHH--SPPP--TT--HHHHHHHHH--

Foldseek 3Di:
DDDDDPPVVVVVPPVPQWDWDWADDPPDTDIDTHNDDCNVVVNVVCVVVVVLVVVVCVVVVVLVVDQAADPDDPPRDPVSVVVNVPRD